Protein AF-A0A1V5TR33-F1 (afdb_monomer)

Mean predicted aligned error: 11.01 Å

Secondary structure (DSSP, 8-state):
-----S---S-----------HHHHHHHHHTBTTTBSSHHHHHHHHHHHHHHHTTSSS-TT---S--

pLDDT: mean 79.31, std 20.17, range [38.41, 97.25]

Foldseek 3Di:
DDDDDPPPPPPDDDDDDDDDDPVVVVVLVVCCVPQHPDSVRSVVVVVVVVCVVVCVPPVPPPPDDDD

Radius of gyration: 18.15 Å; Cα contacts (8 Å, |Δi|>4): 24; chains: 1; bounding box: 41×24×54 Å

Structure (mmCIF, N/CA/C/O backbone):
data_AF-A0A1V5TR33-F1
#
_entry.id   AF-A0A1V5TR33-F1
#
loop_
_atom_site.group_PDB
_atom_site.id
_atom_site.type_symbol
_atom_site.label_atom_id
_atom_site.label_alt_id
_atom_site.label_comp_id
_atom_site.label_asym_id
_atom_site.label_entity_id
_atom_site.label_seq_id
_atom_site.pdbx_PDB_ins_code
_atom_site.Cartn_x
_atom_site.Cartn_y
_atom_site.Cartn_z
_atom_site.occupancy
_atom_site.B_iso_or_equiv
_atom_site.auth_seq_id
_atom_site.auth_comp_id
_atom_site.auth_asym_id
_atom_site.auth_atom_id
_atom_site.pdbx_PDB_model_num
ATOM 1 N N . MET A 1 1 ? 14.367 -13.883 39.945 1.00 45.31 1 MET A N 1
ATOM 2 C CA . MET A 1 1 ? 13.129 -13.869 39.132 1.00 45.31 1 MET A CA 1
ATOM 3 C C . MET A 1 1 ? 13.436 -13.209 37.791 1.00 45.31 1 MET A C 1
ATOM 5 O O . MET A 1 1 ? 14.154 -12.213 37.799 1.00 45.31 1 MET A O 1
ATOM 9 N N . PRO A 1 2 ? 13.027 -13.801 36.656 1.00 47.47 2 PRO A N 1
ATOM 10 C CA . PRO A 1 2 ? 13.539 -13.446 35.335 1.00 47.47 2 PRO A CA 1
ATOM 11 C C . PRO A 1 2 ? 12.873 -12.176 34.788 1.00 47.47 2 PRO A C 1
ATOM 13 O O . PRO A 1 2 ? 11.665 -11.999 34.911 1.00 47.47 2 PRO A O 1
ATOM 16 N N . LYS A 1 3 ? 13.678 -11.308 34.164 1.00 51.50 3 LYS A N 1
ATOM 17 C CA . LYS A 1 3 ? 13.234 -10.147 33.382 1.00 51.50 3 LYS A CA 1
ATOM 18 C C . LYS A 1 3 ? 12.563 -10.664 32.108 1.00 51.50 3 LYS A C 1
ATOM 20 O O . LYS A 1 3 ? 13.259 -11.039 31.167 1.00 51.50 3 LYS A O 1
ATOM 25 N N . LYS A 1 4 ? 11.236 -10.755 32.109 1.00 52.53 4 LYS A N 1
ATOM 26 C CA . LYS A 1 4 ? 10.451 -11.207 30.962 1.00 52.53 4 LYS A CA 1
ATOM 27 C C . LYS A 1 4 ? 9.733 -10.007 30.338 1.00 52.53 4 LYS A C 1
ATOM 29 O O . LYS A 1 4 ? 9.217 -9.155 31.053 1.00 52.53 4 LYS A O 1
ATOM 34 N N . ASP A 1 5 ? 9.773 -9.975 29.007 1.00 47.94 5 ASP A N 1
ATOM 35 C CA . ASP A 1 5 ? 8.849 -9.247 28.129 1.00 47.94 5 ASP A CA 1
ATOM 36 C C . ASP A 1 5 ? 9.099 -7.747 27.868 1.00 47.94 5 ASP A C 1
ATOM 38 O O . ASP A 1 5 ? 8.167 -6.951 27.823 1.00 47.94 5 ASP A O 1
ATOM 42 N N . LEU A 1 6 ? 10.348 -7.351 27.579 1.00 48.75 6 LEU A N 1
ATOM 43 C CA . LEU A 1 6 ? 10.647 -6.029 26.987 1.00 48.75 6 LEU A CA 1
ATOM 44 C C . LEU A 1 6 ? 10.862 -6.056 25.456 1.00 48.75 6 LEU A C 1
ATOM 46 O O . LEU A 1 6 ? 11.511 -5.163 24.921 1.00 48.75 6 LEU A O 1
ATOM 50 N N . ASN A 1 7 ? 10.363 -7.079 24.745 1.00 48.38 7 ASN A N 1
ATOM 51 C CA . ASN A 1 7 ? 10.635 -7.272 23.306 1.00 48.38 7 ASN A CA 1
ATOM 52 C C . ASN A 1 7 ? 9.393 -7.411 22.397 1.00 48.38 7 ASN A C 1
ATOM 54 O O . ASN A 1 7 ? 9.556 -7.594 21.190 1.00 48.38 7 ASN A O 1
ATOM 58 N N . ASP A 1 8 ? 8.169 -7.278 22.916 1.00 45.06 8 ASP A N 1
ATOM 59 C CA . ASP A 1 8 ? 6.936 -7.579 22.159 1.00 45.06 8 ASP A CA 1
ATOM 60 C C . ASP A 1 8 ? 6.228 -6.377 21.508 1.00 45.06 8 ASP A C 1
ATOM 62 O O . ASP A 1 8 ? 5.092 -6.487 21.048 1.00 45.06 8 ASP A O 1
ATOM 66 N N . THR A 1 9 ? 6.906 -5.236 21.371 1.00 45.72 9 THR A N 1
ATOM 67 C CA . THR A 1 9 ? 6.407 -4.106 20.559 1.00 45.72 9 THR A CA 1
ATOM 68 C C . THR A 1 9 ? 7.093 -4.046 19.192 1.00 45.72 9 THR A C 1
ATOM 70 O O . THR A 1 9 ? 7.327 -2.976 18.635 1.00 45.72 9 THR A O 1
ATOM 73 N N . LYS A 1 10 ? 7.439 -5.200 18.606 1.00 51.81 10 LYS A N 1
ATOM 74 C CA . LYS A 1 10 ? 7.660 -5.265 17.155 1.00 51.81 10 LYS A CA 1
ATOM 75 C C . LYS A 1 10 ? 6.302 -5.056 16.493 1.00 51.81 10 LYS A C 1
ATOM 77 O O . LYS A 1 10 ? 5.390 -5.842 16.732 1.00 51.81 10 LYS A O 1
ATOM 82 N N . TYR A 1 11 ? 6.169 -3.992 15.699 1.00 58.50 11 TYR A N 1
ATOM 83 C CA . TYR A 1 11 ? 5.006 -3.727 14.847 1.00 58.50 11 TYR A CA 1
ATOM 84 C C . TYR A 1 11 ? 4.478 -5.040 14.254 1.00 58.50 11 TYR A C 1
ATOM 86 O O . TYR A 1 11 ? 5.149 -5.668 13.434 1.00 58.50 11 TYR A O 1
ATOM 94 N N . LYS A 1 12 ? 3.304 -5.486 14.716 1.00 76.31 12 LYS A N 1
ATOM 95 C CA . LYS A 1 12 ? 2.682 -6.718 14.229 1.00 76.31 12 LYS A CA 1
ATOM 96 C C . LYS A 1 12 ? 2.204 -6.458 12.806 1.00 76.31 12 LYS A C 1
ATOM 98 O O . LYS A 1 12 ? 1.202 -5.779 12.605 1.00 76.31 12 LYS A O 1
ATOM 103 N N . SER A 1 13 ? 2.946 -6.955 11.825 1.00 79.00 13 SER A N 1
ATOM 104 C CA . SER A 1 13 ? 2.543 -6.935 10.424 1.00 79.00 13 SER A CA 1
ATOM 105 C C . SER A 1 13 ? 1.896 -8.267 10.051 1.00 79.00 13 SER A C 1
ATOM 107 O O . SER A 1 13 ? 2.306 -9.331 10.512 1.00 79.00 13 SER A O 1
ATOM 109 N N . ALA A 1 14 ? 0.864 -8.203 9.213 1.00 86.06 14 ALA A N 1
ATOM 110 C CA . ALA A 1 14 ? 0.249 -9.371 8.598 1.00 86.06 14 ALA A CA 1
ATOM 111 C C . ALA A 1 14 ? 0.485 -9.314 7.088 1.00 86.06 14 ALA A C 1
ATOM 113 O O . ALA A 1 14 ? 0.337 -8.260 6.466 1.00 86.06 14 ALA A O 1
ATOM 114 N N . THR A 1 15 ? 0.857 -10.444 6.488 1.00 87.31 15 THR A N 1
ATOM 115 C CA . THR A 1 15 ? 0.989 -10.548 5.034 1.00 87.31 15 THR A CA 1
ATOM 116 C C . THR A 1 15 ? -0.367 -10.876 4.423 1.00 87.31 15 THR A C 1
ATOM 118 O O . THR A 1 15 ? -0.947 -11.919 4.716 1.00 87.31 15 THR A O 1
ATOM 121 N N . VAL A 1 16 ? -0.846 -10.008 3.533 1.00 87.38 16 VAL A N 1
ATOM 122 C CA . VAL A 1 16 ? -2.069 -10.2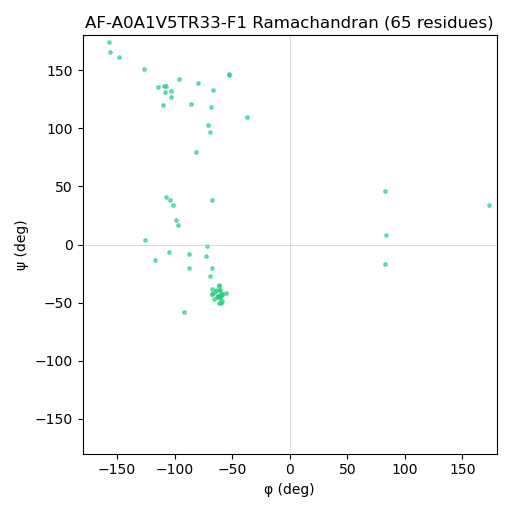24 2.751 1.00 87.38 16 VAL A CA 1
ATOM 123 C C . VAL A 1 16 ? -1.680 -10.491 1.298 1.00 87.38 16 VAL A C 1
ATOM 125 O O . VAL A 1 16 ? -0.874 -9.757 0.727 1.00 87.38 16 VAL A O 1
ATOM 128 N N . LYS A 1 17 ? -2.237 -11.548 0.695 1.00 91.25 17 LYS A N 1
ATOM 129 C CA . LYS A 1 17 ? -2.082 -11.853 -0.736 1.00 91.25 17 LYS A CA 1
ATOM 130 C C . LYS A 1 17 ? -3.357 -11.452 -1.473 1.00 91.25 17 LYS A C 1
ATOM 132 O O . LYS A 1 17 ? -4.446 -11.817 -1.044 1.00 91.25 17 LYS A O 1
ATOM 137 N N . GLY A 1 18 ? -3.217 -10.733 -2.582 1.00 88.31 18 GLY A N 1
ATOM 138 C CA . GLY A 1 18 ? -4.334 -10.291 -3.413 1.00 88.31 18 GLY A CA 1
ATOM 139 C C . GLY A 1 18 ? -3.938 -10.209 -4.882 1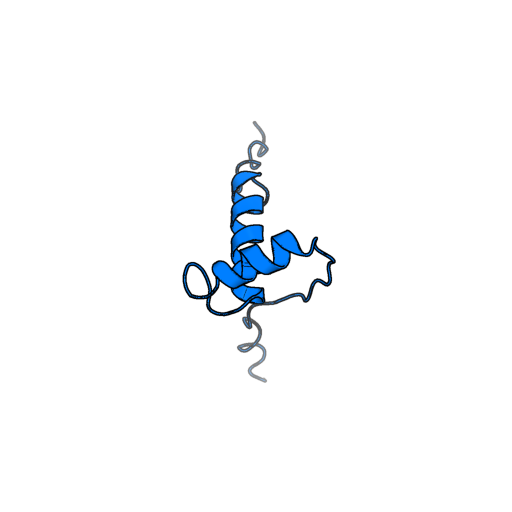.00 88.31 18 GLY A C 1
ATOM 140 O O . GLY A 1 18 ? -2.752 -10.166 -5.210 1.00 88.31 18 GLY A O 1
ATOM 141 N N . THR A 1 19 ? -4.940 -10.197 -5.758 1.00 93.75 19 THR A N 1
ATOM 142 C CA . THR A 1 19 ? -4.756 -10.001 -7.201 1.00 93.75 19 THR A CA 1
ATOM 143 C C . THR A 1 19 ? -5.296 -8.634 -7.579 1.00 93.75 19 THR A C 1
ATOM 145 O O . THR A 1 19 ? -6.373 -8.254 -7.126 1.00 93.75 19 THR A O 1
ATOM 148 N N . ILE A 1 20 ? -4.558 -7.908 -8.414 1.00 93.19 20 ILE A N 1
ATOM 149 C CA . ILE A 1 20 ? -4.971 -6.609 -8.947 1.00 93.19 20 ILE A CA 1
ATOM 150 C C . ILE A 1 20 ? -4.888 -6.615 -10.479 1.00 93.19 20 ILE A C 1
ATOM 152 O O . ILE A 1 20 ? -4.036 -7.314 -11.039 1.00 93.19 20 ILE A O 1
ATOM 156 N N . PRO A 1 21 ? -5.731 -5.828 -11.167 1.00 97.25 21 PRO A N 1
ATOM 157 C CA . PRO A 1 21 ? -5.585 -5.547 -12.589 1.00 97.25 21 PRO A CA 1
ATOM 158 C C . PRO A 1 21 ? -4.189 -5.022 -12.957 1.00 97.25 21 PRO A C 1
ATOM 160 O O . PRO A 1 21 ? -3.555 -4.284 -12.198 1.00 97.25 21 PRO A O 1
ATOM 163 N N . PHE A 1 22 ? -3.716 -5.364 -14.158 1.00 96.50 22 PHE A N 1
ATOM 164 C CA . PHE A 1 22 ? -2.367 -5.003 -14.609 1.00 96.50 22 PHE A CA 1
ATOM 165 C C . PHE A 1 22 ? -2.141 -3.484 -14.669 1.00 96.50 22 PHE A C 1
ATOM 167 O O . PHE A 1 22 ? -1.103 -2.994 -14.235 1.00 96.50 22 PHE A O 1
ATOM 174 N N . ASN A 1 23 ? -3.140 -2.721 -15.114 1.00 96.50 23 ASN A N 1
ATOM 175 C CA . ASN A 1 23 ? -3.074 -1.257 -15.142 1.00 96.50 23 ASN A CA 1
ATOM 176 C C . ASN A 1 23 ? -2.906 -0.642 -13.737 1.00 96.50 23 ASN A C 1
ATOM 178 O O . ASN A 1 23 ? -2.182 0.340 -13.576 1.00 96.50 23 ASN A O 1
ATOM 182 N N . GLN A 1 24 ? -3.518 -1.230 -12.702 1.00 94.88 24 GLN A N 1
ATOM 183 C CA . GLN A 1 24 ? -3.320 -0.794 -11.316 1.00 94.88 24 GLN A CA 1
ATOM 184 C C . GLN A 1 24 ? -1.897 -1.089 -10.843 1.00 94.88 24 GLN A C 1
ATOM 186 O O . GLN A 1 24 ? -1.291 -0.256 -10.173 1.00 94.88 24 GLN A O 1
ATOM 191 N N . LYS A 1 25 ? -1.329 -2.234 -11.240 1.00 95.06 25 LYS A N 1
ATOM 192 C CA . LYS A 1 25 ? 0.072 -2.564 -10.949 1.00 95.06 25 LYS A CA 1
ATOM 193 C C . LYS A 1 25 ? 1.029 -1.526 -11.540 1.00 95.06 25 LYS A C 1
ATOM 195 O O . LYS A 1 25 ? 1.951 -1.086 -10.858 1.00 95.06 25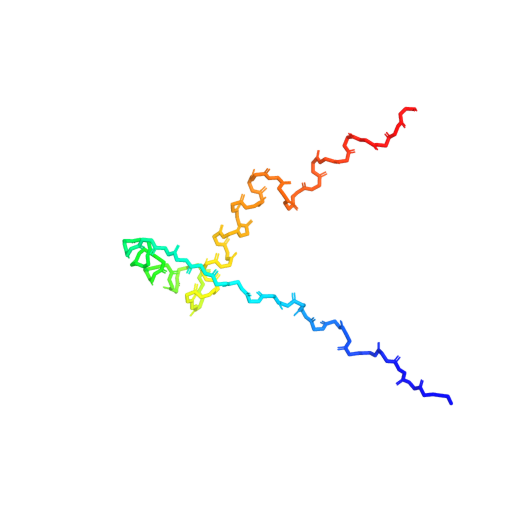 LYS A O 1
ATOM 200 N N . GLU A 1 26 ? 0.806 -1.103 -12.781 1.00 96.06 26 GLU A N 1
ATOM 201 C CA . GLU A 1 26 ? 1.620 -0.055 -13.407 1.00 96.06 26 GLU A CA 1
ATOM 202 C C . GLU A 1 26 ? 1.468 1.300 -12.711 1.00 96.06 26 GLU A C 1
ATOM 204 O O . GLU A 1 26 ? 2.462 1.994 -12.493 1.00 96.06 26 GLU A O 1
ATOM 209 N N . ALA A 1 27 ? 0.248 1.664 -12.311 1.00 95.12 27 ALA A N 1
ATOM 210 C CA . ALA A 1 27 ? 0.006 2.881 -11.542 1.00 95.12 27 ALA A CA 1
ATOM 211 C C . ALA A 1 27 ? 0.736 2.854 -10.186 1.00 95.12 27 ALA A C 1
ATOM 213 O O . ALA A 1 27 ? 1.415 3.819 -9.845 1.00 95.12 27 ALA A O 1
ATOM 214 N N . ILE A 1 28 ? 0.677 1.735 -9.452 1.00 95.50 28 ILE A N 1
ATOM 215 C CA . ILE A 1 28 ? 1.390 1.551 -8.176 1.00 95.50 28 ILE A CA 1
ATOM 216 C C . ILE A 1 28 ? 2.899 1.724 -8.363 1.00 95.50 28 ILE A C 1
ATOM 218 O O . ILE A 1 28 ? 3.539 2.409 -7.568 1.00 95.50 28 ILE A O 1
ATOM 222 N N . ARG A 1 29 ? 3.473 1.167 -9.436 1.00 95.19 29 ARG A N 1
ATOM 223 C CA . ARG A 1 29 ? 4.907 1.316 -9.729 1.00 95.19 29 ARG A CA 1
ATOM 224 C C . ARG A 1 29 ? 5.322 2.765 -9.947 1.00 95.19 29 ARG A C 1
ATOM 226 O O . ARG A 1 29 ? 6.380 3.158 -9.471 1.00 95.19 29 ARG A O 1
ATOM 233 N N . LYS A 1 30 ? 4.488 3.567 -10.614 1.00 96.25 30 LYS A N 1
ATOM 234 C CA . LYS A 1 30 ? 4.749 5.001 -10.834 1.00 96.25 30 LYS A CA 1
ATOM 235 C C . LYS A 1 30 ? 4.710 5.828 -9.543 1.00 96.25 30 LYS A C 1
ATOM 237 O O . LYS A 1 30 ? 5.257 6.921 -9.513 1.00 96.25 30 LYS A O 1
ATOM 242 N N . LEU A 1 31 ? 4.065 5.320 -8.493 1.00 96.00 31 LEU A N 1
ATOM 243 C CA . LEU A 1 31 ? 3.954 5.984 -7.191 1.00 96.00 31 LEU A CA 1
ATOM 244 C C . LEU A 1 31 ? 5.129 5.670 -6.247 1.00 96.00 31 LEU A C 1
ATOM 246 O O . LEU A 1 31 ? 5.260 6.302 -5.192 1.00 96.00 31 LEU A O 1
ATOM 250 N N . ILE A 1 32 ? 6.001 4.728 -6.623 1.00 96.81 32 ILE A N 1
ATOM 251 C CA . ILE A 1 32 ? 7.264 4.475 -5.923 1.00 96.81 32 ILE A CA 1
ATOM 252 C C . ILE A 1 32 ? 8.171 5.698 -6.097 1.00 96.81 32 ILE A C 1
ATOM 254 O O . ILE A 1 32 ? 8.306 6.236 -7.191 1.00 96.81 32 ILE A O 1
ATOM 258 N 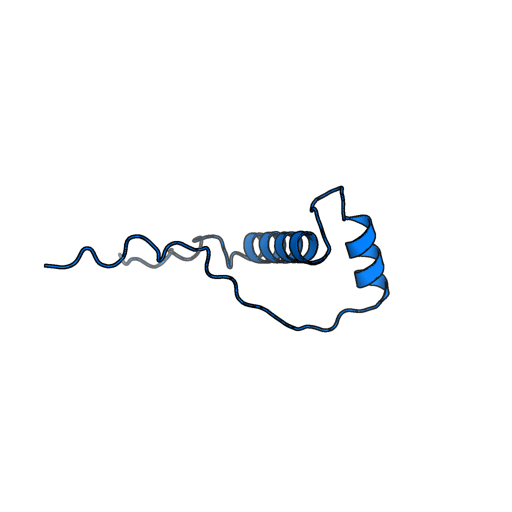N . GLY A 1 33 ? 8.767 6.164 -5.004 1.00 92.94 33 GLY A N 1
ATOM 259 C CA . GLY A 1 33 ? 9.527 7.413 -4.939 1.00 92.94 33 GLY A CA 1
ATOM 260 C C . GLY A 1 33 ? 8.665 8.664 -4.745 1.00 92.94 33 GLY A C 1
ATOM 261 O O . GLY A 1 33 ? 9.193 9.684 -4.317 1.00 92.94 33 GLY A O 1
ATOM 262 N N . VAL A 1 34 ? 7.348 8.588 -4.987 1.00 94.94 34 VAL A N 1
ATOM 263 C CA . VAL A 1 34 ? 6.412 9.700 -4.742 1.00 94.94 34 VAL A CA 1
ATOM 264 C C . VAL A 1 34 ? 5.814 9.600 -3.344 1.00 94.94 34 VAL A C 1
ATOM 266 O O . VAL A 1 34 ? 5.953 10.517 -2.541 1.00 94.94 34 VAL A O 1
ATOM 269 N N . ILE A 1 35 ? 5.155 8.477 -3.040 1.00 92.44 35 ILE A N 1
ATOM 270 C CA . ILE A 1 35 ? 4.472 8.280 -1.750 1.00 92.44 35 ILE A CA 1
ATOM 271 C C . ILE A 1 35 ? 5.054 7.132 -0.933 1.00 92.44 35 ILE A C 1
ATOM 273 O O . ILE A 1 35 ? 4.760 7.029 0.256 1.00 92.44 35 ILE A O 1
ATOM 277 N N . GLY A 1 36 ? 5.887 6.272 -1.521 1.00 93.00 36 GLY A N 1
ATOM 278 C CA . GLY A 1 36 ? 6.485 5.140 -0.818 1.00 93.00 36 GLY A CA 1
ATOM 279 C C . GLY A 1 36 ? 7.790 4.648 -1.428 1.00 93.00 36 GLY A C 1
ATOM 280 O O . GLY A 1 36 ? 8.148 5.009 -2.543 1.00 93.00 36 GLY A O 1
ATOM 281 N N . SER A 1 37 ? 8.509 3.827 -0.670 1.00 93.69 37 SER A N 1
ATOM 282 C CA . SER A 1 37 ? 9.852 3.334 -1.018 1.00 93.69 37 SER A CA 1
ATOM 283 C C . SER A 1 37 ? 9.854 2.053 -1.863 1.00 93.69 37 SER A C 1
ATOM 285 O O . SER A 1 37 ? 10.845 1.749 -2.520 1.00 93.69 37 SER A O 1
ATOM 287 N N . ASN A 1 38 ? 8.754 1.298 -1.864 1.00 94.75 38 ASN A N 1
ATOM 288 C CA . ASN A 1 38 ? 8.572 0.075 -2.647 1.00 94.75 38 ASN A CA 1
ATOM 289 C C . ASN A 1 38 ? 7.073 -0.210 -2.874 1.00 94.75 38 ASN A C 1
ATOM 291 O O . ASN A 1 38 ? 6.218 0.477 -2.313 1.00 94.75 38 ASN A O 1
ATOM 295 N N . GLU A 1 39 ? 6.751 -1.231 -3.681 1.00 93.00 39 GLU A N 1
ATOM 296 C CA . GLU A 1 39 ? 5.361 -1.600 -4.009 1.00 93.00 39 GLU A CA 1
ATOM 297 C C . GLU A 1 39 ? 4.511 -1.871 -2.751 1.00 93.00 39 GLU A C 1
ATOM 299 O O . GLU A 1 39 ? 3.376 -1.405 -2.673 1.00 93.00 39 GLU A O 1
ATOM 304 N N . GLN A 1 40 ? 5.052 -2.565 -1.741 1.00 92.25 40 GLN A N 1
ATOM 305 C CA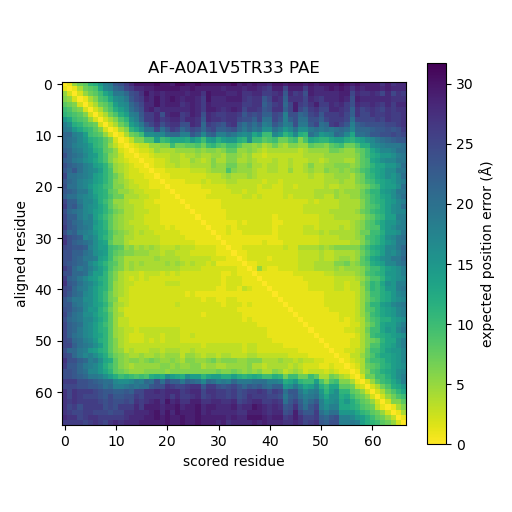 . GLN A 1 40 ? 4.320 -2.889 -0.511 1.00 92.25 40 GLN A CA 1
ATOM 306 C C . GLN A 1 40 ? 4.009 -1.641 0.326 1.00 92.25 40 GLN A C 1
ATOM 308 O O . GLN A 1 40 ? 2.893 -1.507 0.823 1.00 92.25 40 GLN A O 1
ATOM 313 N N . ASP A 1 41 ? 4.968 -0.726 0.472 1.00 93.56 41 ASP A N 1
ATOM 314 C CA . ASP A 1 41 ? 4.791 0.537 1.201 1.00 93.56 41 ASP A CA 1
ATOM 315 C C . ASP A 1 41 ? 3.734 1.423 0.521 1.00 93.56 41 ASP A C 1
ATOM 317 O O . ASP A 1 41 ? 2.817 1.929 1.169 1.00 93.56 41 ASP A O 1
ATOM 321 N N . VAL A 1 42 ? 3.800 1.537 -0.810 1.00 96.12 42 VAL A N 1
ATOM 322 C CA . VAL A 1 42 ? 2.809 2.275 -1.607 1.00 96.12 42 VAL A CA 1
ATOM 323 C C . VAL A 1 42 ? 1.410 1.682 -1.424 1.00 96.12 42 VAL A C 1
ATOM 325 O O . VAL A 1 42 ? 0.474 2.410 -1.092 1.00 96.12 42 VAL A O 1
ATOM 328 N N . VAL A 1 43 ? 1.260 0.364 -1.583 1.00 94.88 43 VAL A N 1
ATOM 329 C CA . VAL A 1 43 ? -0.028 -0.323 -1.398 1.00 94.88 43 VAL A CA 1
ATOM 330 C C . VAL A 1 43 ? -0.543 -0.150 0.031 1.00 94.88 43 VAL A C 1
ATOM 332 O O . VAL A 1 43 ? -1.714 0.175 0.223 1.00 94.88 43 VAL A O 1
ATOM 335 N N . GLY A 1 44 ? 0.324 -0.295 1.035 1.00 93.44 44 GLY A N 1
ATOM 336 C CA . GLY A 1 44 ? -0.032 -0.108 2.440 1.00 93.44 44 GLY A CA 1
ATOM 337 C C . GLY A 1 44 ? -0.576 1.292 2.730 1.00 93.44 44 GLY A C 1
ATOM 338 O O . GLY A 1 44 ? -1.597 1.428 3.407 1.00 93.44 44 G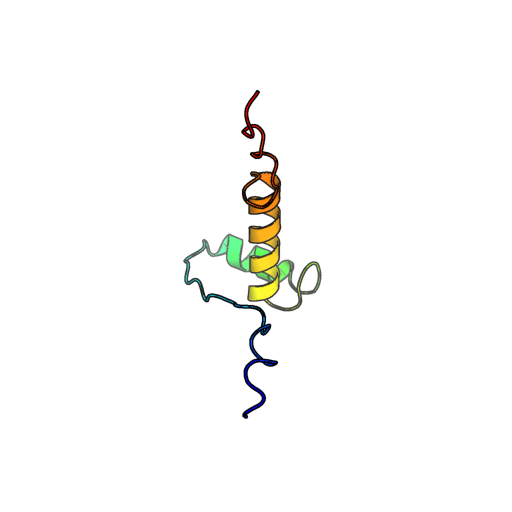LY A O 1
ATOM 339 N N . LYS A 1 45 ? 0.044 2.334 2.166 1.00 94.31 45 LYS A N 1
ATOM 340 C CA . LYS A 1 45 ? -0.413 3.725 2.304 1.00 94.31 45 LYS A CA 1
ATOM 341 C C . LYS A 1 45 ? -1.739 3.981 1.596 1.00 94.31 45 LYS A C 1
ATOM 343 O O . LYS A 1 45 ? -2.609 4.615 2.186 1.00 94.31 45 LYS A O 1
ATOM 348 N N . ILE A 1 46 ? -1.925 3.451 0.384 1.00 94.50 46 ILE A N 1
ATOM 349 C CA . ILE A 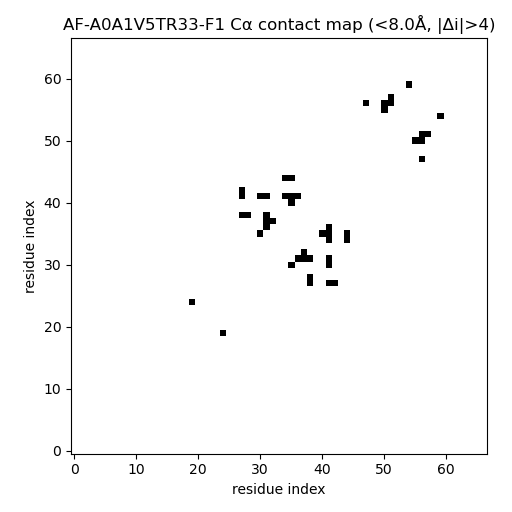1 46 ? -3.200 3.548 -0.349 1.00 94.50 46 ILE A CA 1
ATOM 350 C C . ILE A 1 46 ? -4.332 2.908 0.464 1.00 94.50 46 ILE A C 1
ATOM 352 O O . ILE A 1 46 ? -5.369 3.537 0.671 1.00 94.50 46 ILE A O 1
ATOM 356 N N . ILE A 1 47 ? -4.120 1.691 0.975 1.00 93.88 47 ILE A N 1
ATOM 357 C CA . ILE A 1 47 ? -5.110 0.982 1.799 1.00 93.88 47 ILE A CA 1
ATOM 358 C C . ILE A 1 47 ? -5.394 1.762 3.085 1.00 93.88 47 ILE A C 1
ATOM 360 O O . ILE A 1 47 ? -6.552 1.943 3.445 1.00 93.88 47 ILE A O 1
ATOM 364 N N . THR A 1 48 ? -4.357 2.265 3.757 1.00 92.94 48 THR A N 1
ATOM 365 C CA . THR A 1 48 ? -4.510 3.043 4.996 1.00 92.94 48 THR A CA 1
ATOM 366 C C . THR A 1 48 ? -5.338 4.306 4.764 1.00 92.94 48 THR A C 1
ATOM 368 O O . THR A 1 48 ? -6.258 4.576 5.531 1.00 92.94 48 THR A O 1
ATOM 371 N N . LEU A 1 49 ? -5.055 5.058 3.695 1.00 93.00 49 LEU A N 1
ATOM 372 C CA . LEU A 1 49 ? -5.813 6.256 3.326 1.00 93.00 49 LEU A CA 1
ATOM 373 C C . LEU A 1 49 ? -7.274 5.928 3.015 1.00 93.00 49 LEU A C 1
ATOM 375 O O . LEU A 1 49 ? -8.169 6.620 3.495 1.00 93.00 49 LEU A O 1
ATOM 379 N N . TRP A 1 50 ? -7.522 4.859 2.256 1.00 94.12 50 TRP A N 1
ATOM 380 C CA . TRP A 1 50 ? -8.881 4.417 1.959 1.00 94.12 50 TRP A CA 1
ATOM 381 C C . TRP A 1 50 ? -9.638 4.036 3.239 1.00 94.12 50 TRP A C 1
ATOM 383 O O . TRP A 1 50 ? -10.707 4.577 3.500 1.00 94.12 50 TRP A O 1
ATOM 393 N N . LEU A 1 51 ? -9.046 3.200 4.099 1.00 93.44 51 LEU A N 1
ATOM 394 C CA . LEU A 1 51 ? -9.654 2.792 5.369 1.00 93.44 51 LEU A CA 1
ATOM 395 C C . LEU A 1 51 ? -9.894 3.973 6.319 1.00 93.44 51 LEU A C 1
ATOM 397 O O . LEU A 1 51 ? -10.871 3.981 7.069 1.00 93.44 51 LEU A O 1
ATOM 401 N N . TYR A 1 52 ? -9.005 4.967 6.314 1.00 90.50 52 TYR A N 1
ATOM 402 C CA . TYR A 1 52 ? -9.181 6.191 7.086 1.00 90.50 52 TYR A CA 1
ATOM 403 C C . TYR A 1 52 ? -10.378 7.003 6.581 1.00 90.50 52 TYR A C 1
ATOM 405 O O . TYR A 1 52 ? -11.212 7.413 7.390 1.00 90.50 52 TYR A O 1
ATOM 413 N N . ASN A 1 53 ? -10.484 7.188 5.261 1.00 91.69 53 ASN A N 1
ATOM 414 C CA . ASN A 1 53 ? -11.575 7.926 4.620 1.00 91.69 53 ASN A CA 1
ATOM 415 C C . ASN A 1 53 ? -12.937 7.257 4.827 1.00 91.69 53 ASN A C 1
ATOM 417 O O . ASN A 1 53 ? -13.914 7.946 5.106 1.00 91.69 53 ASN A O 1
ATOM 421 N N . GLU A 1 54 ? -12.984 5.928 4.768 1.00 91.44 54 GLU A N 1
ATOM 422 C CA . GLU A 1 54 ? -14.188 5.136 5.050 1.00 91.44 54 GLU A CA 1
ATOM 423 C C . GLU A 1 54 ? -14.551 5.099 6.544 1.00 91.44 54 GLU A C 1
A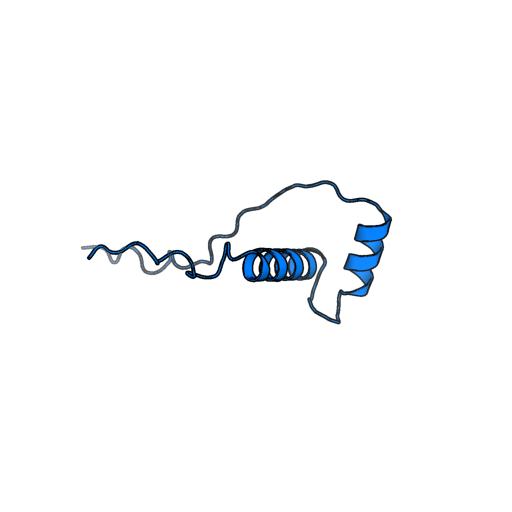TOM 425 O O . GLU A 1 54 ? -15.620 4.635 6.932 1.00 91.44 54 GLU A O 1
ATOM 430 N N . GLY A 1 55 ? -13.663 5.581 7.415 1.00 89.25 55 GLY A N 1
ATOM 431 C CA . GLY A 1 55 ? -13.901 5.618 8.851 1.00 89.25 55 GLY A CA 1
ATOM 432 C C . GLY A 1 55 ? -13.589 4.318 9.593 1.00 89.25 55 GLY A C 1
ATOM 433 O O . GLY A 1 55 ? -13.831 4.244 10.792 1.00 89.25 55 GLY A O 1
ATOM 434 N N . TYR A 1 56 ? -12.987 3.318 8.943 1.00 88.75 56 TYR A N 1
ATOM 435 C CA . TYR A 1 56 ? -12.550 2.083 9.609 1.00 88.75 56 TYR A CA 1
ATOM 436 C C . TYR A 1 56 ? -11.371 2.304 10.564 1.00 88.75 56 TYR A C 1
ATOM 438 O O . TYR A 1 56 ? -11.207 1.554 11.522 1.00 88.75 56 TYR A O 1
ATOM 446 N N . LEU A 1 57 ? -10.550 3.331 10.311 1.00 85.44 57 LEU A N 1
ATOM 447 C CA . LEU A 1 57 ? -9.422 3.704 11.177 1.00 85.44 57 LEU A CA 1
ATOM 448 C C . LEU A 1 57 ? -9.681 4.958 12.020 1.00 85.44 57 LEU A C 1
ATOM 450 O O . LEU A 1 57 ? -8.857 5.298 12.868 1.00 85.44 57 LEU A O 1
ATOM 454 N N . THR A 1 58 ? -10.805 5.656 11.820 1.00 74.44 58 THR A N 1
ATOM 455 C CA . THR A 1 58 ? -11.186 6.785 12.677 1.00 74.44 58 THR A CA 1
ATOM 456 C C . THR A 1 58 ? -12.283 6.360 13.645 1.00 74.44 58 THR A C 1
ATOM 458 O O . THR A 1 58 ? -13.332 5.871 13.252 1.00 74.44 58 THR A O 1
ATOM 461 N N . ASN A 1 59 ? -12.074 6.592 14.943 1.00 61.88 59 AS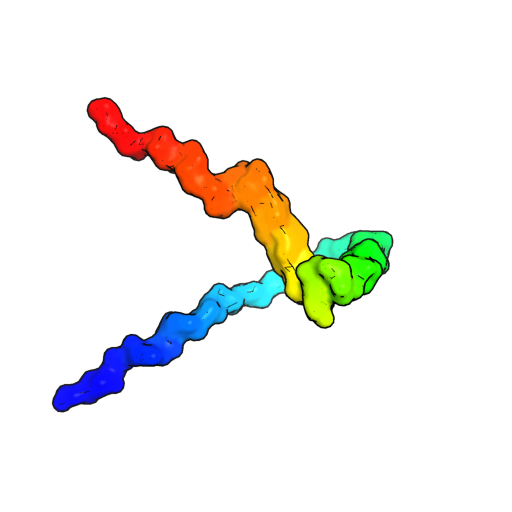N A N 1
ATOM 462 C CA . ASN A 1 59 ? -13.039 6.327 16.021 1.00 61.88 59 ASN A CA 1
ATOM 463 C C . ASN A 1 59 ? -14.297 7.232 15.972 1.00 61.88 59 ASN A C 1
ATOM 465 O O . ASN A 1 59 ? -14.811 7.650 17.009 1.00 61.88 59 ASN A O 1
ATOM 469 N N . LYS A 1 60 ? -14.845 7.550 14.793 1.00 53.53 60 LYS A N 1
ATOM 470 C CA . LYS A 1 60 ? -16.115 8.288 14.680 1.00 53.53 60 LYS A CA 1
ATOM 471 C C . LYS A 1 60 ? -17.344 7.453 15.081 1.00 53.53 60 LYS A C 1
ATOM 473 O O . LYS A 1 60 ? -18.431 8.011 15.174 1.00 53.53 60 LYS A O 1
ATOM 478 N N . ASN A 1 61 ? -17.158 6.179 15.446 1.00 52.59 61 ASN A N 1
ATOM 479 C CA . ASN A 1 61 ? -18.178 5.296 16.028 1.00 52.59 61 ASN A CA 1
ATOM 480 C C . ASN A 1 61 ? -17.982 5.015 17.534 1.00 52.59 61 ASN A C 1
ATOM 482 O O . ASN A 1 61 ? -18.225 3.909 18.001 1.00 52.59 61 ASN A O 1
ATOM 486 N N . LYS A 1 62 ? -17.615 6.033 18.326 1.00 52.62 62 LYS A N 1
ATOM 487 C CA . LYS A 1 62 ? -17.986 6.094 19.757 1.00 52.62 62 LYS A CA 1
ATOM 488 C C . LYS A 1 62 ? -19.128 7.089 20.019 1.00 52.62 62 LYS A C 1
ATOM 490 O O . LYS A 1 62 ? -19.166 7.766 21.039 1.00 52.62 62 LYS A O 1
ATOM 495 N N . LYS A 1 63 ? -20.109 7.167 19.111 1.00 50.00 63 LYS A N 1
ATOM 496 C CA . LYS A 1 63 ? -21.483 7.540 19.494 1.00 50.00 63 LYS A CA 1
ATOM 497 C C . LYS A 1 63 ? -22.157 6.280 20.031 1.00 50.00 63 LYS A C 1
ATOM 499 O O . LYS A 1 63 ? -22.849 5.580 19.303 1.00 50.00 63 LYS A O 1
ATOM 504 N N . GLY A 1 64 ? -21.862 5.956 21.280 1.00 47.00 64 GLY A N 1
ATOM 505 C CA . GLY A 1 64 ? -22.354 4.739 21.912 1.00 47.00 64 GLY A CA 1
ATOM 506 C C . GLY A 1 64 ? -21.758 4.494 23.289 1.00 47.00 64 GLY A C 1
ATOM 507 O O . GLY A 1 64 ? -21.522 3.346 23.633 1.00 47.00 64 GLY A O 1
ATOM 508 N N . GLU A 1 65 ? -21.485 5.546 24.061 1.00 44.84 65 GLU A N 1
ATOM 509 C CA . GLU A 1 65 ? -21.532 5.429 25.518 1.00 44.84 65 GLU A CA 1
ATOM 510 C C . GLU A 1 65 ? -22.742 6.239 25.979 1.00 44.84 65 GLU A C 1
ATOM 512 O O . GLU A 1 65 ? -22.933 7.400 25.613 1.00 44.84 65 GLU A O 1
ATOM 517 N N . SER A 1 66 ? -23.623 5.488 26.622 1.00 43.25 66 SER A N 1
ATOM 518 C CA . SER A 1 66 ? -25.009 5.745 26.961 1.00 43.25 66 SER A CA 1
ATOM 519 C C . SER A 1 66 ? -25.253 7.059 27.700 1.00 43.25 66 SER A C 1
ATOM 521 O O . SER A 1 66 ? -24.451 7.496 28.522 1.00 43.25 66 SER A O 1
ATOM 523 N N . LYS A 1 67 ? -26.416 7.644 27.398 1.00 38.41 67 LYS A N 1
ATOM 524 C CA . LYS A 1 67 ? -27.168 8.480 28.338 1.00 38.41 67 LYS A CA 1
ATOM 525 C C . LYS A 1 67 ? -27.518 7.699 29.601 1.00 38.41 67 LYS A C 1
ATOM 527 O O . LYS A 1 67 ? -27.695 6.465 29.474 1.00 38.41 67 LYS A O 1
#

Solvent-accessible surface area (backbone atoms only — not comparable to full-atom values): 4589 Å² total; per-residue (Å²): 135,83,95,77,82,93,72,83,83,62,83,87,79,79,91,81,88,83,87,76,60,68,71,57,52,54,52,48,59,70,35,39,79,73,79,18,89,38,68,67,50,35,51,50,50,54,51,50,53,51,37,41,73,75,40,80,72,41,80,81,81,69,84,78,75,79,132

Sequence (67 aa):
MPKKDLNDTKYKSATVKGTIPFNQKEAIRKLIGVIGSNEQDVVGKIITLWLYNEGYLTNKNKKGESK